Protein AF-A0A4Q6FNH4-F1 (afdb_monomer)

pLDDT: mean 79.13, std 19.64, range [36.25, 96.81]

Secondary structure (DSSP, 8-state):
-HHHHHHHHHHHHHHHTGGGG---S---S-S-HHHHHHHHHHHHHHHHHHHHHHHHHHHHHHHHHHHHHHHH-GGGHHHHHHHHHHHHHHHHHHHHHHHHHHHHHHTT-

Solvent-accessible surface area (backbone atoms only — not comparable to full-atom values): 6141 Å² total; per-residue (Å²): 110,72,70,62,54,56,50,49,53,52,51,48,56,60,57,62,52,60,72,70,76,70,78,72,99,75,79,87,76,91,82,60,70,72,62,52,45,54,52,40,54,52,51,23,51,50,39,32,50,56,27,42,54,58,30,52,59,51,44,53,52,53,51,50,53,50,52,55,50,27,74,75,37,64,89,43,40,78,73,46,48,61,59,48,51,54,52,44,52,61,42,44,51,50,34,52,53,18,43,52,52,18,45,62,52,51,75,74,101

Structure (mmCIF, N/CA/C/O backbone):
data_AF-A0A4Q6FNH4-F1
#
_entry.id   AF-A0A4Q6FNH4-F1
#
loop_
_atom_site.group_PDB
_atom_site.id
_atom_site.type_symbol
_atom_site.label_atom_id
_atom_site.label_alt_id
_atom_site.label_comp_id
_atom_site.label_asym_id
_atom_site.label_entity_id
_atom_site.label_seq_id
_atom_site.pdbx_PDB_ins_code
_atom_site.Cartn_x
_atom_site.Cartn_y
_atom_site.Cartn_z
_atom_site.occupancy
_atom_site.B_iso_or_equiv
_atom_site.auth_seq_id
_atom_site.auth_comp_id
_atom_site.auth_asym_id
_atom_site.auth_atom_id
_atom_site.pdbx_PDB_model_num
ATOM 1 N N . MET A 1 1 ? 34.679 10.311 8.701 1.00 51.97 1 MET A N 1
ATOM 2 C CA . MET A 1 1 ? 35.145 10.626 7.328 1.00 51.97 1 MET A CA 1
ATOM 3 C C . MET A 1 1 ? 34.648 9.633 6.274 1.00 51.97 1 MET A C 1
ATOM 5 O O . MET A 1 1 ? 34.007 10.074 5.333 1.00 51.97 1 MET A O 1
ATOM 9 N N . LYS A 1 2 ? 34.814 8.310 6.448 1.00 51.22 2 LYS A N 1
ATOM 10 C CA . LYS A 1 2 ? 34.381 7.289 5.461 1.00 51.22 2 LYS A CA 1
ATOM 11 C C . LYS A 1 2 ? 32.879 7.322 5.102 1.00 51.22 2 LYS A C 1
ATOM 13 O O . LYS A 1 2 ? 32.524 7.172 3.942 1.00 51.22 2 LYS A O 1
ATOM 18 N N . ARG A 1 3 ? 32.000 7.598 6.078 1.00 52.22 3 ARG A N 1
ATOM 19 C CA . ARG A 1 3 ? 30.537 7.700 5.870 1.00 52.22 3 ARG A CA 1
ATOM 20 C C . ARG A 1 3 ? 30.091 8.952 5.101 1.00 52.22 3 ARG A C 1
ATOM 22 O O . ARG A 1 3 ? 29.118 8.883 4.370 1.00 52.22 3 ARG A O 1
ATOM 29 N N . SER A 1 4 ? 30.816 10.065 5.238 1.00 52.06 4 SER A N 1
ATOM 30 C CA . SER A 1 4 ? 30.522 11.319 4.518 1.00 52.06 4 SER A CA 1
ATOM 31 C C . SER A 1 4 ? 30.982 11.245 3.053 1.00 52.06 4 SER A C 1
ATOM 33 O O . SER A 1 4 ? 30.291 11.698 2.143 1.00 52.06 4 SER A O 1
ATOM 35 N N . MET A 1 5 ? 32.101 10.555 2.814 1.00 56.97 5 MET A N 1
ATOM 36 C CA . MET A 1 5 ? 32.625 10.296 1.472 1.00 56.97 5 MET A CA 1
ATOM 37 C C . MET A 1 5 ? 31.757 9.298 0.686 1.00 56.97 5 MET A C 1
ATOM 39 O O . MET A 1 5 ? 31.515 9.516 -0.496 1.00 56.97 5 MET A O 1
ATOM 43 N N . ALA A 1 6 ? 31.209 8.270 1.350 1.00 59.62 6 ALA A N 1
ATOM 44 C CA . ALA A 1 6 ? 30.255 7.335 0.741 1.00 59.62 6 ALA A CA 1
ATOM 45 C C . ALA A 1 6 ? 28.910 7.996 0.374 1.00 59.62 6 ALA A C 1
ATOM 47 O O . ALA A 1 6 ? 28.299 7.649 -0.635 1.00 59.62 6 ALA A O 1
ATOM 48 N N . LEU A 1 7 ? 28.460 8.975 1.168 1.00 59.25 7 LEU A N 1
ATOM 49 C CA . LEU A 1 7 ? 27.245 9.743 0.882 1.00 59.25 7 LEU A CA 1
ATOM 50 C C . LEU A 1 7 ? 27.438 10.693 -0.311 1.00 59.25 7 LEU A C 1
ATOM 52 O O . LEU A 1 7 ? 26.545 10.824 -1.143 1.00 59.25 7 LEU A O 1
ATOM 56 N N . SER A 1 8 ? 28.624 11.303 -0.434 1.00 59.16 8 SER A N 1
ATOM 57 C CA . SER A 1 8 ? 28.965 12.161 -1.579 1.00 59.16 8 SER A CA 1
ATOM 58 C C . SER A 1 8 ? 29.111 11.371 -2.878 1.00 59.16 8 SER A C 1
ATOM 60 O O . SER A 1 8 ? 28.62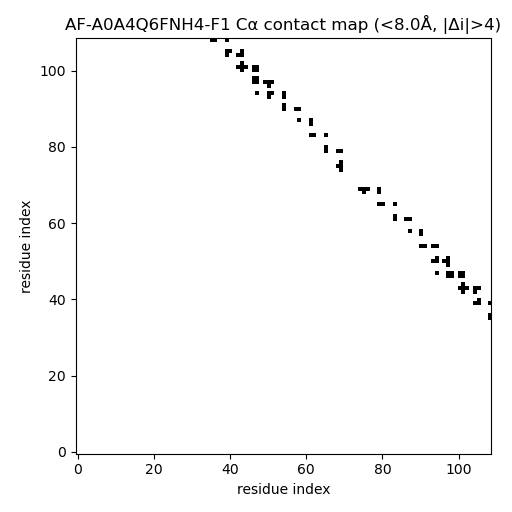9 11.822 -3.911 1.00 59.16 8 SER A O 1
ATOM 62 N N . SER A 1 9 ? 29.712 10.177 -2.851 1.00 58.50 9 SER A N 1
ATOM 63 C CA . SER A 1 9 ? 29.809 9.340 -4.055 1.00 58.50 9 SER A CA 1
ATOM 64 C C . SER A 1 9 ? 28.443 8.830 -4.520 1.00 58.50 9 SER A C 1
ATOM 66 O O . SER A 1 9 ? 28.197 8.761 -5.721 1.00 58.50 9 SER A O 1
ATOM 68 N N . ALA A 1 10 ? 27.535 8.521 -3.587 1.00 62.50 10 ALA A N 1
ATOM 69 C CA . ALA A 1 10 ? 26.158 8.161 -3.917 1.00 62.50 10 ALA A CA 1
ATOM 70 C C . ALA A 1 10 ? 25.392 9.349 -4.526 1.00 62.50 10 ALA A C 1
ATOM 72 O O . ALA A 1 10 ? 24.709 9.183 -5.532 1.00 62.50 10 ALA A O 1
ATOM 73 N N . ALA A 1 11 ? 25.561 10.558 -3.978 1.00 62.03 11 ALA A N 1
ATOM 74 C CA . ALA A 1 11 ? 24.955 11.772 -4.524 1.00 62.03 11 ALA A CA 1
ATOM 75 C C . ALA A 1 11 ? 25.484 12.115 -5.928 1.00 62.03 11 ALA A C 1
ATOM 77 O O . ALA A 1 11 ? 24.701 12.456 -6.809 1.00 62.03 11 ALA A O 1
ATOM 78 N N 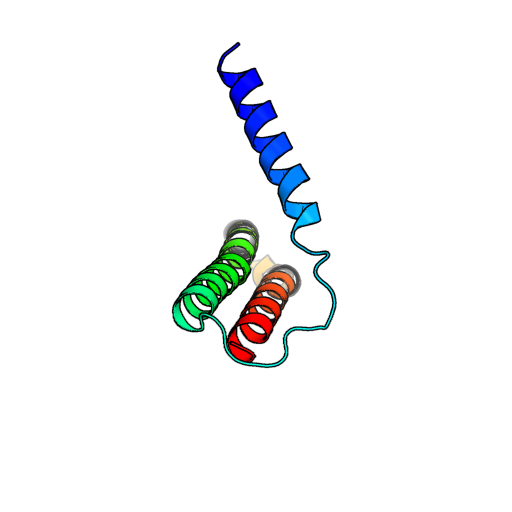. VAL A 1 12 ? 26.791 11.964 -6.170 1.00 63.53 12 VAL A N 1
ATOM 79 C CA . VAL A 1 12 ? 27.389 12.172 -7.498 1.00 63.53 12 VAL A CA 1
ATOM 80 C C . VAL A 1 12 ? 26.869 11.142 -8.502 1.00 63.53 12 VAL A C 1
ATOM 82 O O . VAL A 1 12 ? 26.479 11.536 -9.592 1.00 63.53 12 VAL A O 1
ATOM 85 N N . ALA A 1 13 ? 26.760 9.861 -8.132 1.00 62.53 13 ALA A N 1
ATOM 86 C CA . ALA A 1 13 ? 26.205 8.827 -9.011 1.00 62.53 13 ALA A CA 1
ATOM 87 C C . ALA A 1 13 ? 24.722 9.067 -9.373 1.00 62.53 13 ALA A C 1
ATOM 89 O O . ALA A 1 13 ? 24.302 8.793 -10.500 1.00 62.53 13 ALA A O 1
ATOM 90 N N . VAL A 1 14 ? 23.935 9.620 -8.442 1.00 66.69 14 VAL A N 1
ATOM 91 C CA . VAL A 1 14 ? 22.535 10.029 -8.673 1.00 66.69 14 VAL A CA 1
ATOM 92 C C . VAL A 1 14 ? 22.449 11.277 -9.563 1.00 66.69 14 VAL A C 1
ATOM 94 O O . VAL A 1 14 ? 21.560 11.387 -10.401 1.00 66.69 14 VAL A O 1
ATOM 97 N N . LEU A 1 15 ? 23.393 12.213 -9.441 1.00 61.72 15 LEU A N 1
ATOM 98 C CA . LEU A 1 15 ? 23.430 13.407 -10.289 1.00 61.72 15 LEU A CA 1
ATOM 99 C C . LEU A 1 15 ? 23.907 13.081 -11.713 1.00 61.72 15 LEU A C 1
ATOM 101 O O . LEU A 1 15 ? 23.313 13.554 -12.680 1.00 61.72 15 LEU A O 1
ATOM 105 N N . THR A 1 16 ? 24.906 12.211 -11.875 1.00 61.78 16 THR A N 1
ATOM 106 C CA . THR A 1 16 ? 25.417 11.792 -13.194 1.00 61.78 16 THR A CA 1
ATOM 107 C C . THR A 1 16 ? 24.485 10.837 -13.938 1.00 61.78 16 THR A C 1
ATOM 109 O O . THR A 1 16 ? 24.698 10.577 -15.114 1.00 61.78 16 THR A O 1
ATOM 112 N N . SER A 1 17 ? 23.444 10.304 -13.297 1.00 57.47 17 SER A N 1
ATOM 113 C CA . SER A 1 17 ? 22.429 9.491 -13.983 1.00 57.47 17 SER A CA 1
ATOM 114 C C . SER A 1 17 ? 21.372 10.342 -14.695 1.00 57.47 17 SER A C 1
ATOM 116 O O .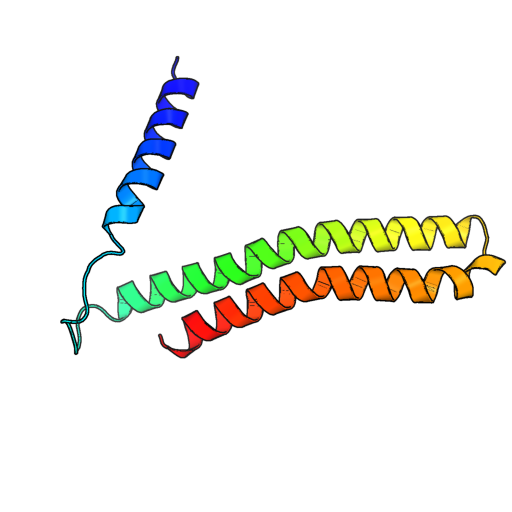 SER A 1 17 ? 20.725 9.851 -15.614 1.00 57.47 17 SER A O 1
ATOM 118 N N . SER A 1 18 ? 21.249 11.636 -14.371 1.00 56.66 18 SER A N 1
ATOM 119 C CA . SER A 1 18 ? 20.333 12.544 -15.080 1.00 56.66 18 SER A CA 1
ATOM 120 C C . SER A 1 18 ? 20.811 12.915 -16.493 1.00 56.66 18 SER A C 1
ATOM 122 O O . SER A 1 18 ? 19.986 13.126 -17.378 1.00 56.66 18 SER A O 1
ATOM 124 N N . VAL A 1 19 ? 22.126 12.887 -16.754 1.00 56.00 19 VAL A N 1
ATOM 125 C CA . VAL A 1 19 ? 22.692 13.120 -18.100 1.00 56.00 19 VAL A CA 1
ATOM 126 C C . VAL A 1 19 ? 22.543 11.924 -19.052 1.00 56.00 19 VAL A C 1
ATOM 128 O O . VAL A 1 19 ? 22.754 12.078 -20.250 1.00 56.00 19 VAL A O 1
ATOM 131 N N . ALA A 1 20 ? 22.120 10.752 -18.561 1.00 53.00 20 ALA A N 1
ATOM 132 C CA . ALA A 1 20 ? 21.829 9.580 -19.393 1.00 53.00 20 ALA A CA 1
ATOM 133 C C . ALA A 1 20 ? 20.409 9.590 -20.004 1.00 53.00 20 ALA A C 1
ATOM 135 O O . ALA A 1 20 ? 20.137 8.819 -20.919 1.00 53.00 20 ALA A O 1
ATOM 136 N N . PHE A 1 21 ? 19.509 10.471 -19.545 1.00 54.44 21 PHE A N 1
ATOM 137 C CA . PHE A 1 21 ? 18.122 10.567 -20.035 1.00 54.44 21 PHE A CA 1
ATOM 138 C C . PHE A 1 21 ? 17.913 11.611 -21.148 1.00 54.44 21 PHE A C 1
ATOM 140 O O . PHE A 1 21 ? 16.777 11.889 -21.520 1.00 54.44 21 PHE A O 1
ATOM 147 N N . ALA A 1 22 ? 18.990 12.177 -21.701 1.00 52.03 22 ALA A N 1
ATOM 148 C CA . ALA A 1 22 ? 18.937 13.192 -22.758 1.00 52.03 22 ALA A CA 1
ATOM 149 C C . ALA A 1 22 ? 19.349 12.672 -24.154 1.00 52.03 22 ALA A C 1
ATOM 151 O O . ALA A 1 22 ? 19.719 13.470 -25.013 1.00 52.03 22 ALA A O 1
ATOM 152 N N . GLN A 1 23 ? 19.309 11.357 -24.408 1.00 43.75 23 GLN A N 1
ATOM 153 C CA . GLN A 1 23 ? 19.590 10.821 -25.745 1.00 43.75 23 GLN A CA 1
ATOM 154 C C . GLN A 1 23 ? 18.311 10.777 -26.595 1.00 43.75 23 GLN A C 1
ATOM 156 O O . GLN A 1 23 ? 17.475 9.884 -26.484 1.00 43.75 23 GLN A O 1
ATOM 161 N N . ASP A 1 24 ? 18.197 11.815 -27.414 1.00 36.25 24 ASP A N 1
ATOM 162 C CA . ASP A 1 24 ? 17.166 12.131 -28.396 1.00 36.25 24 ASP A CA 1
ATOM 163 C C . ASP A 1 24 ? 16.900 11.007 -29.430 1.00 36.25 24 ASP A C 1
ATOM 165 O O . ASP A 1 24 ? 17.822 10.403 -29.978 1.00 36.25 24 ASP A O 1
ATOM 169 N N . ALA A 1 25 ? 15.610 10.727 -29.641 1.00 43.25 25 ALA A N 1
ATOM 170 C CA . ALA A 1 25 ? 14.854 10.332 -30.843 1.00 43.25 25 ALA A CA 1
ATOM 171 C C . ALA A 1 25 ? 15.482 9.666 -32.108 1.00 43.25 25 ALA A C 1
ATOM 173 O O . ALA A 1 25 ? 14.788 9.611 -33.123 1.00 43.25 25 ALA A O 1
ATOM 174 N N . ALA A 1 26 ? 16.701 9.112 -32.119 1.00 36.53 26 ALA A N 1
ATOM 175 C CA . ALA A 1 26 ? 17.360 8.701 -33.377 1.00 36.53 26 ALA A CA 1
ATOM 176 C C . ALA A 1 26 ? 17.954 7.277 -33.442 1.00 36.53 26 ALA A C 1
ATOM 178 O O . ALA A 1 26 ? 18.834 7.027 -34.262 1.00 36.53 26 ALA A O 1
ATOM 179 N N . VAL A 1 27 ? 17.470 6.308 -32.656 1.00 39.88 27 VAL A N 1
ATOM 180 C CA . VAL A 1 27 ? 17.773 4.880 -32.910 1.00 39.88 27 VAL A CA 1
ATOM 181 C C . VAL A 1 27 ? 16.481 4.075 -32.947 1.00 39.88 27 VAL A C 1
ATOM 183 O O . VAL A 1 27 ? 16.111 3.357 -32.021 1.00 39.88 27 VAL A O 1
ATOM 186 N N . ALA A 1 28 ? 15.771 4.221 -34.061 1.00 39.94 28 ALA A N 1
ATOM 187 C CA . ALA A 1 28 ? 14.830 3.212 -34.504 1.00 39.94 28 ALA A CA 1
ATOM 188 C C . ALA A 1 28 ? 15.622 1.950 -34.894 1.00 39.94 28 ALA A C 1
ATOM 190 O O . ALA A 1 28 ? 16.399 1.976 -35.843 1.00 39.94 28 ALA A O 1
ATOM 191 N N . GLY A 1 29 ? 15.396 0.848 -34.175 1.00 46.03 29 GLY A N 1
ATOM 192 C CA . GLY A 1 29 ? 15.749 -0.499 -34.629 1.00 46.03 29 GLY A CA 1
ATOM 193 C C . GLY A 1 29 ? 16.972 -1.139 -33.965 1.00 46.03 29 GLY A C 1
ATOM 194 O O . GLY A 1 29 ? 18.108 -0.775 -34.231 1.00 46.03 29 GLY A O 1
ATOM 195 N N . GLN A 1 30 ? 16.690 -2.186 -33.181 1.00 45.72 30 GLN A N 1
ATOM 196 C CA . GLN A 1 30 ? 17.550 -3.353 -32.930 1.00 45.72 30 GLN A CA 1
ATOM 197 C C . GLN A 1 30 ? 18.987 -3.088 -32.448 1.00 45.72 30 GLN A C 1
ATOM 199 O O . GLN A 1 30 ? 19.952 -3.178 -33.199 1.00 45.72 30 GLN A O 1
ATOM 204 N N . GLY A 1 31 ? 19.143 -2.943 -31.132 1.00 37.38 31 GLY A N 1
ATOM 205 C CA . GLY A 1 31 ? 20.427 -3.138 -30.463 1.00 37.38 31 GLY A CA 1
ATOM 206 C C . GLY A 1 31 ? 20.222 -3.556 -29.008 1.00 37.38 31 GLY A C 1
ATOM 207 O O . GLY A 1 31 ? 19.831 -2.736 -28.190 1.00 37.38 31 GLY A O 1
ATOM 208 N N . ASN A 1 32 ? 20.514 -4.821 -28.679 1.00 45.75 32 ASN A N 1
ATOM 209 C CA . ASN A 1 32 ? 20.580 -5.369 -27.309 1.00 45.75 32 ASN A CA 1
ATOM 210 C C . ASN A 1 32 ? 19.259 -5.624 -26.529 1.00 45.75 32 ASN A C 1
ATOM 212 O O . ASN A 1 32 ? 19.156 -5.341 -25.333 1.00 45.75 32 ASN A O 1
ATOM 216 N N . GLN A 1 33 ? 18.291 -6.306 -27.152 1.00 52.41 33 GLN A N 1
ATOM 217 C CA . 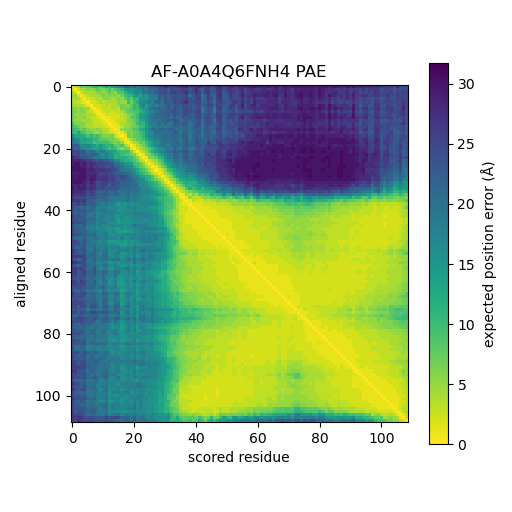GLN A 1 33 ? 16.994 -6.669 -26.540 1.00 52.41 33 GLN A CA 1
ATOM 218 C C . GLN A 1 33 ? 17.086 -7.514 -25.247 1.00 52.41 33 GLN A C 1
ATOM 220 O O . GLN A 1 33 ? 16.192 -7.445 -24.409 1.00 52.41 33 GLN A O 1
ATOM 225 N N . ALA A 1 34 ? 18.164 -8.280 -25.033 1.00 52.84 34 ALA A N 1
ATOM 226 C CA . ALA A 1 34 ? 18.329 -9.095 -23.821 1.00 52.84 34 ALA A CA 1
ATOM 227 C C . ALA A 1 34 ? 18.724 -8.269 -22.579 1.00 52.84 34 ALA A C 1
ATOM 229 O O . ALA A 1 34 ? 18.249 -8.539 -21.477 1.00 52.84 34 ALA A O 1
ATOM 230 N N . VAL A 1 35 ? 19.564 -7.239 -22.751 1.00 54.62 35 VAL A N 1
ATOM 231 C CA . VAL A 1 35 ? 19.953 -6.333 -21.653 1.00 54.62 35 VAL A CA 1
ATOM 232 C C . VAL A 1 35 ? 18.846 -5.308 -21.395 1.00 54.62 35 VAL A C 1
ATOM 234 O O . VAL A 1 35 ? 18.534 -5.030 -20.239 1.00 54.62 35 VAL A O 1
ATOM 237 N N . GLY A 1 36 ? 18.196 -4.811 -22.454 1.00 64.25 36 GLY A N 1
ATOM 238 C CA . GLY A 1 36 ? 17.034 -3.925 -22.345 1.00 64.25 36 GLY A CA 1
ATOM 239 C C . GLY A 1 36 ? 15.864 -4.580 -21.608 1.00 64.25 36 GLY A C 1
ATOM 240 O O . GLY A 1 36 ? 15.368 -4.015 -20.636 1.00 64.25 36 GLY A O 1
ATOM 241 N N . GLY A 1 37 ? 15.489 -5.809 -21.982 1.00 74.69 37 GLY A N 1
ATOM 242 C CA . GLY A 1 37 ? 14.392 -6.537 -21.334 1.00 74.69 37 GLY A CA 1
ATOM 243 C C . GLY A 1 37 ? 14.643 -6.834 -19.851 1.00 74.69 37 GLY A C 1
ATOM 244 O O . GLY A 1 37 ? 13.746 -6.672 -19.025 1.00 74.69 37 GLY A O 1
ATOM 245 N N . GLY A 1 38 ? 15.880 -7.194 -19.482 1.00 81.12 38 GLY A N 1
ATOM 246 C CA . GLY A 1 38 ? 16.252 -7.420 -18.081 1.00 81.12 38 GLY A CA 1
ATOM 247 C C . GLY A 1 38 ? 16.147 -6.156 -17.219 1.00 81.12 38 GLY A C 1
ATOM 248 O O . GLY A 1 38 ? 15.607 -6.200 -16.114 1.00 81.12 38 GLY A O 1
ATOM 249 N N . LEU A 1 39 ? 16.608 -5.011 -17.733 1.00 84.19 39 LEU A N 1
ATOM 250 C CA . LEU A 1 39 ? 16.502 -3.726 -17.034 1.00 84.19 39 LEU A CA 1
ATOM 251 C C . LEU A 1 39 ? 15.049 -3.246 -16.920 1.00 84.19 39 LEU A C 1
ATOM 253 O O . LEU A 1 39 ? 14.667 -2.718 -15.876 1.00 84.19 39 LEU A O 1
ATOM 257 N N . VAL A 1 40 ? 14.224 -3.483 -17.945 1.00 86.50 40 VAL A N 1
ATOM 258 C CA . VAL A 1 40 ? 12.782 -3.200 -17.900 1.00 86.50 40 VAL A CA 1
ATOM 259 C C . VAL A 1 40 ? 12.096 -4.037 -16.818 1.00 86.50 40 VAL A C 1
ATOM 261 O O . VAL A 1 40 ? 11.347 -3.482 -16.014 1.00 86.50 40 VAL A O 1
ATOM 264 N N . ALA A 1 41 ? 12.380 -5.340 -16.735 1.00 87.44 41 ALA A N 1
ATOM 265 C CA . ALA A 1 41 ? 11.801 -6.205 -15.707 1.00 87.44 41 ALA A CA 1
ATOM 266 C C . ALA A 1 41 ? 12.159 -5.737 -14.284 1.00 87.44 41 ALA A C 1
ATOM 268 O O . ALA A 1 41 ? 11.292 -5.691 -13.409 1.00 87.44 41 ALA A O 1
ATOM 269 N N . ILE A 1 42 ? 13.412 -5.324 -14.061 1.00 90.44 42 ILE A N 1
ATOM 270 C CA . ILE A 1 42 ? 13.850 -4.755 -12.777 1.00 90.44 42 ILE A CA 1
ATOM 271 C C . ILE A 1 42 ? 13.124 -3.432 -12.494 1.00 90.44 42 ILE A C 1
ATOM 273 O O . ILE A 1 42 ? 12.627 -3.237 -11.386 1.00 90.44 42 ILE A O 1
ATOM 277 N N . GLY A 1 43 ? 13.013 -2.542 -13.484 1.00 90.06 43 GLY A N 1
ATOM 278 C CA . GLY A 1 43 ? 12.291 -1.274 -13.346 1.00 90.06 43 GLY A CA 1
ATOM 279 C C . GLY A 1 43 ? 10.814 -1.467 -12.985 1.00 90.06 43 GLY A C 1
ATOM 280 O O . GLY A 1 43 ? 10.318 -0.819 -12.064 1.00 90.06 43 GLY A O 1
ATOM 281 N N . ALA A 1 44 ? 10.131 -2.406 -13.647 1.00 91.25 44 ALA A N 1
ATOM 282 C CA . ALA A 1 44 ? 8.740 -2.747 -13.359 1.00 91.25 44 ALA A CA 1
ATOM 283 C C . ALA A 1 44 ? 8.572 -3.335 -11.947 1.00 91.25 44 ALA A C 1
ATOM 285 O O . ALA A 1 44 ? 7.690 -2.901 -11.205 1.00 91.25 44 ALA A O 1
ATOM 286 N N . ALA A 1 45 ? 9.448 -4.264 -11.544 1.00 91.81 45 ALA A N 1
ATOM 287 C CA . ALA A 1 45 ? 9.423 -4.867 -10.212 1.00 91.81 45 ALA A CA 1
ATOM 288 C C . ALA A 1 45 ? 9.665 -3.838 -9.096 1.00 91.81 45 ALA A C 1
ATOM 290 O O . ALA A 1 45 ? 8.981 -3.863 -8.072 1.00 91.81 45 ALA A O 1
ATOM 291 N N . LEU A 1 46 ? 10.601 -2.904 -9.296 1.00 93.44 46 LEU A N 1
ATOM 292 C CA . LEU A 1 46 ? 10.871 -1.831 -8.338 1.00 93.44 46 LEU A CA 1
ATOM 293 C C . LEU A 1 46 ? 9.704 -0.843 -8.237 1.00 93.44 46 LEU A C 1
ATOM 295 O O . LEU A 1 46 ? 9.351 -0.452 -7.127 1.00 93.44 46 LEU A O 1
ATOM 299 N N . ALA A 1 47 ? 9.079 -0.468 -9.357 1.00 91.81 47 ALA A N 1
ATOM 300 C CA . ALA A 1 47 ? 7.953 0.466 -9.362 1.00 91.81 47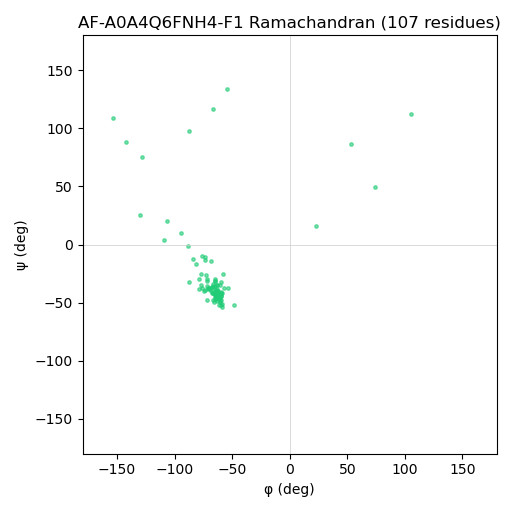 ALA A CA 1
ATOM 301 C C . ALA A 1 47 ? 6.776 -0.045 -8.512 1.00 91.81 47 ALA A C 1
ATOM 303 O O . ALA A 1 47 ? 6.311 0.660 -7.613 1.00 91.81 47 ALA A O 1
ATOM 304 N N . ILE A 1 48 ? 6.334 -1.288 -8.738 1.00 94.69 48 ILE A N 1
ATOM 305 C CA . ILE A 1 48 ? 5.245 -1.876 -7.947 1.00 94.69 48 ILE A CA 1
ATOM 306 C C . ILE A 1 48 ? 5.695 -2.251 -6.532 1.00 94.69 48 ILE A C 1
ATOM 308 O O . ILE A 1 48 ? 4.959 -2.020 -5.576 1.00 94.69 48 ILE A O 1
ATOM 312 N N . GLY A 1 49 ? 6.914 -2.776 -6.369 1.00 93.38 49 GLY A N 1
ATOM 313 C CA . GLY A 1 49 ? 7.436 -3.203 -5.072 1.00 93.38 49 GLY A CA 1
ATOM 314 C C . GLY A 1 49 ? 7.551 -2.047 -4.080 1.00 93.38 49 GLY A C 1
ATOM 315 O O . GLY A 1 49 ? 7.100 -2.160 -2.941 1.00 93.38 49 GLY A O 1
ATOM 316 N N . LEU A 1 50 ? 8.085 -0.901 -4.513 1.00 93.25 50 LEU A N 1
ATOM 317 C CA . LEU A 1 50 ? 8.195 0.287 -3.664 1.00 93.25 50 LEU A CA 1
ATOM 318 C C . LEU A 1 50 ? 6.826 0.906 -3.351 1.00 93.25 50 LEU A C 1
ATOM 320 O O . LEU A 1 50 ? 6.601 1.338 -2.219 1.00 93.25 50 LEU A O 1
ATOM 324 N N . ALA A 1 51 ? 5.897 0.912 -4.311 1.00 92.94 51 ALA A N 1
ATOM 325 C CA . ALA A 1 51 ? 4.527 1.364 -4.072 1.00 92.94 51 ALA A CA 1
ATOM 326 C C . ALA A 1 51 ? 3.809 0.481 -3.032 1.00 92.94 51 ALA A C 1
ATOM 328 O O . ALA A 1 51 ? 3.189 1.000 -2.100 1.00 92.94 51 ALA A O 1
ATOM 329 N N . ALA A 1 52 ? 3.960 -0.844 -3.138 1.00 93.69 52 ALA A N 1
ATOM 330 C CA . ALA A 1 52 ? 3.368 -1.810 -2.217 1.00 93.69 52 ALA A CA 1
ATOM 331 C C . ALA A 1 52 ? 3.925 -1.690 -0.788 1.00 93.69 52 ALA A C 1
ATOM 333 O O . ALA A 1 52 ? 3.170 -1.824 0.177 1.00 93.69 52 ALA A O 1
ATOM 334 N N . LEU A 1 53 ? 5.218 -1.381 -0.626 1.00 93.88 53 LEU A N 1
ATOM 335 C CA . LEU A 1 53 ? 5.811 -1.152 0.697 1.00 93.88 53 LEU A CA 1
ATOM 336 C C . LEU A 1 53 ? 5.124 0.009 1.429 1.00 93.88 53 LEU A C 1
ATOM 338 O O . LEU A 1 53 ? 4.733 -0.137 2.583 1.00 93.88 53 LEU A O 1
ATOM 342 N N . GLY A 1 54 ? 4.919 1.146 0.762 1.00 89.50 54 GLY A N 1
ATOM 343 C CA . GLY A 1 54 ? 4.210 2.278 1.368 1.00 89.50 54 GLY A CA 1
ATOM 344 C C . GLY A 1 54 ? 2.749 1.954 1.702 1.00 89.50 54 GLY A C 1
ATOM 345 O O . GLY A 1 54 ? 2.283 2.263 2.802 1.00 89.50 54 GLY A O 1
ATOM 346 N N . GLY A 1 55 ? 2.047 1.295 0.772 1.00 92.50 55 GLY A N 1
ATOM 347 C CA . GLY A 1 55 ? 0.636 0.931 0.921 1.00 92.50 55 GLY A CA 1
ATOM 348 C C . GLY A 1 55 ? 0.385 -0.007 2.101 1.00 92.50 55 GLY A C 1
ATOM 349 O O . GLY A 1 55 ? -0.397 0.309 2.997 1.00 92.50 55 GLY A O 1
ATOM 350 N N . THR A 1 56 ? 1.127 -1.113 2.163 1.00 92.88 56 THR A N 1
ATOM 351 C CA . THR A 1 56 ? 0.962 -2.143 3.203 1.00 92.88 56 THR A CA 1
ATOM 352 C C . THR A 1 56 ? 1.257 -1.629 4.611 1.00 92.88 56 THR A C 1
ATOM 354 O O . THR A 1 56 ? 0.527 -1.961 5.548 1.00 92.88 56 THR A O 1
ATOM 357 N N . LEU A 1 57 ? 2.265 -0.761 4.777 1.00 94.50 57 LEU A N 1
ATOM 358 C CA . LEU A 1 57 ? 2.541 -0.112 6.063 1.00 94.50 57 LEU A CA 1
ATOM 359 C C . LEU A 1 57 ? 1.381 0.792 6.506 1.00 94.50 57 LEU A C 1
ATOM 361 O O . LEU A 1 57 ? 1.007 0.780 7.679 1.00 94.50 57 LEU A O 1
ATOM 365 N N . GLY A 1 58 ? 0.800 1.569 5.589 1.00 93.12 58 GLY A N 1
ATOM 366 C CA . GLY A 1 58 ? -0.351 2.422 5.887 1.00 93.12 58 GLY A CA 1
ATOM 367 C C . GLY A 1 58 ? -1.602 1.610 6.229 1.00 93.12 58 GLY A C 1
ATOM 368 O O . GLY A 1 58 ? -2.251 1.862 7.246 1.00 93.12 58 GLY A O 1
ATOM 369 N N . GLN A 1 59 ? -1.911 0.604 5.410 1.00 95.75 59 GLN A N 1
ATOM 370 C CA . GLN A 1 59 ? -3.100 -0.236 5.561 1.00 95.75 59 GLN A CA 1
ATOM 371 C C . GLN A 1 59 ? -3.068 -1.049 6.853 1.00 95.75 59 GLN A C 1
ATOM 373 O O . GLN A 1 59 ? -4.069 -1.089 7.564 1.00 95.75 59 GLN A O 1
ATOM 378 N N . GLY A 1 60 ? -1.916 -1.633 7.204 1.00 95.00 60 GLY A N 1
ATOM 379 C CA . GLY A 1 60 ? -1.763 -2.391 8.446 1.00 95.00 60 GLY A CA 1
ATOM 380 C C . GLY A 1 60 ? -2.043 -1.539 9.686 1.00 95.00 60 GLY A C 1
ATOM 381 O O . GLY A 1 60 ? -2.761 -1.971 10.584 1.00 95.00 60 GLY A O 1
ATOM 382 N N . ARG A 1 61 ? -1.552 -0.293 9.714 1.00 95.56 61 ARG A N 1
ATOM 383 C CA . ARG A 1 61 ? -1.807 0.625 10.838 1.00 95.56 61 ARG A CA 1
ATOM 384 C C . ARG A 1 61 ? -3.249 1.119 10.884 1.00 95.56 61 ARG A C 1
ATOM 386 O O . ARG A 1 61 ? -3.801 1.244 11.974 1.00 95.56 61 ARG A O 1
ATOM 393 N N . ALA A 1 62 ? -3.858 1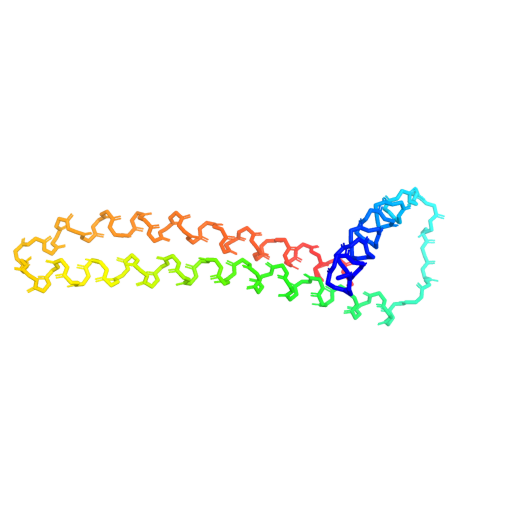.393 9.731 1.00 95.38 62 ALA A N 1
ATOM 394 C CA . ALA A 1 62 ? -5.266 1.776 9.660 1.00 95.38 62 ALA A CA 1
ATOM 395 C C . ALA A 1 62 ? -6.180 0.643 10.159 1.00 95.38 62 ALA A C 1
ATOM 397 O O . ALA A 1 62 ? -7.092 0.893 10.947 1.00 95.38 62 ALA A O 1
ATOM 398 N N . ALA A 1 63 ? -5.895 -0.599 9.755 1.00 95.56 63 ALA A N 1
ATOM 399 C CA . ALA A 1 63 ? -6.623 -1.781 10.202 1.00 95.56 63 ALA A CA 1
ATOM 400 C C . ALA A 1 63 ? -6.460 -2.021 11.711 1.00 95.56 63 ALA A C 1
ATOM 402 O O . ALA A 1 63 ? -7.456 -2.212 12.402 1.00 95.56 63 ALA A O 1
ATOM 403 N N . ASP A 1 64 ? -5.236 -1.948 12.242 1.00 96.81 64 ASP A N 1
ATOM 404 C CA . ASP A 1 64 ? -4.975 -2.112 13.679 1.00 96.81 64 ASP A CA 1
ATOM 405 C C . ASP A 1 64 ? -5.707 -1.053 14.522 1.00 96.81 64 ASP A C 1
ATOM 407 O O . ASP A 1 64 ? -6.391 -1.375 15.496 1.00 96.81 64 ASP A O 1
ATOM 411 N N . ALA A 1 65 ? -5.661 0.216 14.100 1.00 95.81 65 ALA A N 1
ATOM 412 C CA . ALA A 1 65 ? -6.376 1.299 14.770 1.00 95.81 65 ALA A CA 1
ATOM 413 C C . ALA A 1 65 ? -7.901 1.092 14.757 1.00 95.81 65 ALA A C 1
ATOM 415 O O . ALA A 1 65 ? -8.561 1.309 15.777 1.00 95.81 65 ALA A O 1
ATOM 416 N N . ALA A 1 66 ? -8.461 0.645 13.628 1.00 96.19 66 ALA A N 1
ATOM 417 C CA . ALA A 1 66 ? -9.885 0.356 13.509 1.00 96.19 66 ALA A CA 1
ATOM 418 C C . ALA A 1 66 ? -10.300 -0.828 14.397 1.00 96.19 66 ALA A C 1
ATOM 420 O O . ALA A 1 66 ? -11.236 -0.703 15.187 1.00 96.19 66 ALA A O 1
ATOM 421 N N . LEU A 1 67 ? -9.576 -1.948 14.330 1.00 95.88 67 LEU A N 1
ATOM 422 C CA . LEU A 1 67 ? -9.868 -3.155 15.108 1.00 95.88 67 LEU A CA 1
ATOM 423 C C . LEU A 1 67 ? -9.725 -2.915 16.614 1.00 95.88 67 LEU A C 1
ATOM 425 O O . LEU A 1 67 ? -10.599 -3.314 17.380 1.00 95.88 67 LEU A O 1
ATOM 429 N N . SER A 1 68 ? -8.678 -2.209 17.046 1.00 96.62 68 SER A N 1
ATOM 430 C CA . SER A 1 68 ? -8.487 -1.830 18.451 1.00 96.62 68 SER A CA 1
ATOM 431 C C . SER A 1 68 ? -9.587 -0.882 18.944 1.00 96.62 68 SER A C 1
ATOM 433 O O . SER A 1 68 ? -10.094 -1.029 20.060 1.00 96.62 68 SER A O 1
ATOM 435 N N . GLY A 1 69 ? -10.020 0.058 18.097 1.00 95.25 69 GLY A N 1
ATOM 436 C CA . GLY A 1 69 ? -11.157 0.934 18.378 1.00 95.25 69 GLY A CA 1
ATOM 437 C C . GLY A 1 69 ? -12.462 0.158 18.578 1.00 95.25 69 GLY A C 1
ATOM 438 O O . GLY A 1 69 ? -13.169 0.391 19.559 1.00 95.25 69 GLY A O 1
ATOM 439 N N . ILE A 1 70 ? -12.742 -0.808 17.701 1.00 96.81 70 ILE A N 1
ATOM 440 C CA . ILE A 1 70 ? -13.926 -1.677 17.781 1.00 96.81 70 ILE A CA 1
ATOM 441 C C . ILE A 1 70 ? -13.855 -2.595 19.004 1.00 96.81 70 ILE A C 1
ATOM 443 O O . ILE A 1 70 ? -14.844 -2.743 19.715 1.00 96.81 70 ILE A O 1
ATOM 447 N N . ALA A 1 71 ? -12.686 -3.163 19.309 1.00 96.50 71 ALA A N 1
ATOM 448 C CA . ALA A 1 71 ? -12.500 -4.011 20.485 1.00 96.50 71 ALA A CA 1
ATOM 449 C C . ALA A 1 71 ? -12.779 -3.259 21.799 1.00 96.50 71 ALA A C 1
ATOM 451 O O . ALA A 1 71 ? -13.313 -3.836 22.744 1.00 96.50 71 ALA A O 1
ATOM 452 N N . ARG A 1 72 ? -12.448 -1.961 21.860 1.00 96.75 72 ARG A N 1
ATOM 453 C CA . ARG A 1 72 ? -12.724 -1.096 23.020 1.00 96.75 72 ARG A CA 1
ATOM 454 C C . ARG A 1 72 ? -14.169 -0.605 23.081 1.00 96.75 72 ARG A C 1
ATOM 456 O O . ARG A 1 72 ? -14.666 -0.346 24.174 1.00 96.75 72 ARG A O 1
ATOM 463 N N . ASN A 1 73 ? -14.829 -0.445 21.936 1.00 95.94 73 ASN A N 1
ATOM 464 C CA . ASN A 1 73 ? -16.228 -0.037 21.855 1.00 95.94 73 ASN A CA 1
ATOM 465 C C . ASN A 1 73 ? -16.953 -0.769 20.708 1.00 95.94 73 ASN A C 1
ATOM 467 O O . ASN A 1 73 ? -17.042 -0.234 19.598 1.00 95.94 73 ASN A O 1
ATOM 471 N N . PRO A 1 74 ? -17.517 -1.962 20.974 1.00 94.62 74 PRO A N 1
ATOM 472 C CA . PRO A 1 74 ? -18.154 -2.784 19.944 1.00 94.62 74 PRO A CA 1
ATOM 473 C C . PRO A 1 74 ? -19.326 -2.088 19.242 1.00 94.62 74 PRO A C 1
ATOM 475 O O . PRO A 1 74 ? -19.533 -2.267 18.046 1.00 94.62 74 PRO A O 1
ATOM 478 N N . THR A 1 75 ? -20.056 -1.225 19.953 1.00 95.62 75 THR A N 1
ATOM 479 C CA . THR A 1 75 ? -21.199 -0.470 19.413 1.00 95.62 75 THR A CA 1
ATOM 480 C C . THR A 1 75 ? -20.779 0.586 18.380 1.00 95.62 75 THR A C 1
ATOM 482 O O . THR A 1 75 ? -21.616 1.116 17.653 1.00 95.62 75 THR A O 1
ATOM 485 N N . ALA A 1 76 ? -19.487 0.921 18.294 1.00 93.81 76 ALA A N 1
ATOM 486 C CA . ALA A 1 76 ? -18.960 1.854 17.303 1.00 93.81 76 ALA A CA 1
ATOM 487 C C . ALA A 1 76 ? -18.561 1.186 15.973 1.00 93.81 76 ALA A C 1
ATOM 489 O O . ALA A 1 76 ? -18.152 1.907 15.065 1.00 93.81 76 ALA A O 1
ATOM 490 N N . ALA A 1 77 ? -18.694 -0.141 15.831 1.00 94.25 77 ALA A N 1
ATOM 491 C CA . ALA A 1 77 ? -18.279 -0.887 14.638 1.00 94.25 77 ALA A CA 1
ATOM 492 C C . ALA A 1 77 ? -18.774 -0.263 13.324 1.00 94.25 77 ALA A C 1
ATOM 494 O O . ALA A 1 77 ? -17.961 0.084 12.465 1.00 94.25 77 ALA A O 1
ATOM 495 N N . ASP A 1 78 ? -20.076 0.001 13.216 1.00 95.62 78 ASP A N 1
ATOM 496 C CA . ASP A 1 78 ? -20.672 0.570 12.000 1.00 95.62 78 ASP A CA 1
ATOM 497 C C . ASP A 1 78 ? -20.166 1.989 11.702 1.00 95.62 78 ASP A C 1
ATOM 499 O O . ASP A 1 78 ? -20.017 2.389 10.548 1.00 95.62 78 ASP A O 1
ATOM 503 N N . LYS A 1 79 ? -19.849 2.758 12.750 1.00 95.19 79 LYS A N 1
ATOM 504 C CA . LYS A 1 79 ? -19.334 4.129 12.626 1.00 95.19 79 LYS A CA 1
ATOM 505 C C . LYS A 1 79 ? -17.856 4.165 12.236 1.00 95.19 79 LYS A C 1
ATOM 507 O O . LYS A 1 79 ? -17.413 5.158 11.666 1.00 95.19 79 LYS A O 1
ATOM 512 N N . VAL A 1 80 ? -17.100 3.110 12.543 1.00 96.31 80 VAL A N 1
ATOM 513 C CA . VAL A 1 80 ? -15.675 2.968 12.199 1.00 96.31 80 VAL A CA 1
ATOM 514 C C . VAL A 1 80 ? -15.495 2.358 10.808 1.00 96.31 80 VAL A C 1
ATOM 516 O O . VAL A 1 80 ? -14.551 2.717 10.107 1.00 96.31 80 VAL A O 1
ATOM 519 N N . PHE A 1 81 ? -16.405 1.482 10.376 1.00 94.38 81 PHE A N 1
ATOM 520 C CA . PHE A 1 81 ? -16.268 0.746 9.121 1.00 94.38 81 PHE A CA 1
ATOM 521 C C . PHE A 1 81 ? -16.162 1.660 7.891 1.00 94.38 81 PHE A C 1
ATOM 523 O O . PHE A 1 81 ? -15.203 1.562 7.129 1.00 94.38 81 PHE A O 1
ATOM 530 N N . THR A 1 82 ? -17.093 2.601 7.719 1.00 95.94 82 THR A N 1
ATOM 531 C CA . THR A 1 82 ? -17.087 3.525 6.572 1.00 95.94 82 THR A CA 1
ATOM 532 C C . THR A 1 82 ? -15.803 4.364 6.474 1.00 95.94 82 THR A C 1
ATOM 534 O O . THR A 1 82 ? -15.153 4.319 5.427 1.00 95.94 82 THR A O 1
ATOM 537 N N . PRO A 1 83 ? -15.371 5.106 7.517 1.00 95.44 83 PRO A N 1
ATOM 538 C CA . PRO A 1 83 ? -14.127 5.870 7.439 1.00 95.44 83 PRO A CA 1
ATOM 539 C C . PRO A 1 83 ? -12.885 4.979 7.289 1.00 95.44 83 PRO A C 1
ATOM 541 O O . PRO A 1 83 ? -11.944 5.386 6.610 1.00 95.44 83 PRO A O 1
ATOM 544 N N . MET A 1 84 ? -12.883 3.761 7.848 1.00 96.12 84 MET A N 1
ATOM 545 C CA . MET A 1 84 ? -11.807 2.788 7.634 1.00 96.12 84 MET A CA 1
ATOM 546 C C . MET A 1 84 ? -11.683 2.418 6.151 1.00 96.12 84 MET A C 1
ATOM 548 O O . MET A 1 84 ? -10.587 2.493 5.602 1.00 96.12 84 MET A O 1
ATOM 552 N N . ILE A 1 85 ? -12.786 2.067 5.483 1.00 95.50 85 ILE A N 1
ATOM 553 C CA . ILE A 1 85 ? -12.765 1.719 4.054 1.00 95.50 85 ILE A CA 1
ATOM 554 C C . ILE A 1 85 ? -12.329 2.911 3.198 1.00 95.50 85 ILE A C 1
ATOM 556 O O . ILE A 1 85 ? -11.535 2.729 2.278 1.00 95.50 85 ILE A O 1
ATOM 560 N N . ILE A 1 86 ? -12.771 4.132 3.518 1.00 95.06 86 ILE A N 1
ATOM 561 C CA . ILE A 1 86 ? -12.327 5.342 2.809 1.00 95.06 86 ILE A CA 1
ATOM 562 C C . ILE A 1 86 ? -10.810 5.527 2.958 1.00 95.06 86 ILE A C 1
ATOM 564 O O . ILE A 1 86 ? -10.120 5.752 1.966 1.00 95.06 86 ILE A O 1
ATOM 568 N N . ALA A 1 87 ? -10.270 5.385 4.172 1.00 94.44 87 ALA A N 1
ATOM 569 C CA . ALA A 1 87 ? -8.832 5.487 4.406 1.00 94.44 87 ALA A CA 1
ATOM 570 C C . ALA A 1 87 ? -8.047 4.406 3.642 1.00 94.44 87 ALA A C 1
ATOM 572 O O . ALA A 1 87 ? -7.049 4.717 2.993 1.00 94.44 87 ALA A O 1
ATOM 573 N N . LEU A 1 88 ? -8.518 3.155 3.670 1.00 95.12 88 LEU A N 1
ATOM 574 C CA . LEU A 1 88 ? -7.898 2.049 2.936 1.00 95.12 88 LEU A CA 1
ATOM 575 C C . LEU A 1 88 ? -7.935 2.279 1.420 1.00 95.12 88 LEU A C 1
ATOM 577 O O . LEU A 1 88 ? -6.925 2.057 0.761 1.00 95.12 88 LEU A O 1
ATOM 581 N N . ALA A 1 89 ? -9.046 2.780 0.876 1.00 94.50 89 ALA A N 1
ATOM 582 C CA . ALA A 1 89 ? -9.180 3.079 -0.548 1.00 94.50 89 ALA A CA 1
ATOM 583 C C . ALA A 1 89 ? -8.231 4.200 -1.008 1.00 94.50 89 ALA A C 1
ATOM 585 O O . ALA A 1 89 ? -7.646 4.113 -2.087 1.00 94.50 89 ALA A O 1
ATOM 586 N N . LEU A 1 90 ? -8.034 5.236 -0.184 1.00 91.81 90 LEU A N 1
ATOM 587 C CA . LEU A 1 90 ? -7.079 6.308 -0.484 1.00 91.81 90 LEU A CA 1
ATOM 588 C C . LEU A 1 90 ? -5.629 5.811 -0.473 1.00 91.81 90 LEU A C 1
ATOM 590 O O . LEU A 1 90 ? -4.829 6.254 -1.294 1.00 91.81 90 LEU A O 1
ATOM 594 N N . ILE A 1 91 ? -5.289 4.882 0.424 1.00 93.44 91 ILE A N 1
ATOM 595 C CA . ILE A 1 91 ? -3.963 4.252 0.435 1.00 93.44 91 ILE A CA 1
ATOM 596 C C . ILE A 1 91 ? -3.790 3.344 -0.792 1.00 93.44 91 ILE A C 1
ATOM 598 O O . ILE A 1 91 ? -2.726 3.343 -1.410 1.00 93.44 91 ILE A O 1
ATOM 602 N N . GLU A 1 92 ? -4.841 2.628 -1.191 1.00 93.56 92 GLU A N 1
ATOM 603 C CA . GLU A 1 92 ? -4.811 1.720 -2.343 1.00 93.56 92 GLU A CA 1
ATOM 604 C C . GLU A 1 92 ? -4.592 2.455 -3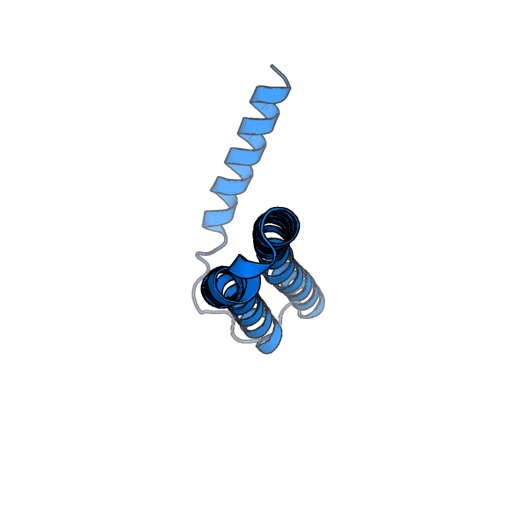.675 1.00 93.56 92 GLU A C 1
ATOM 606 O O . GLU A 1 92 ? -3.950 1.919 -4.579 1.00 93.56 92 GLU A O 1
ATOM 611 N N . PHE A 1 93 ? -5.033 3.713 -3.799 1.00 92.06 93 PHE A N 1
ATOM 612 C CA . PHE A 1 93 ? -4.777 4.527 -4.995 1.00 92.06 93 PHE A CA 1
ATOM 613 C C . PHE A 1 93 ? -3.281 4.593 -5.350 1.00 92.06 93 PHE A C 1
ATOM 615 O O . PHE A 1 93 ? -2.918 4.509 -6.524 1.00 92.06 93 PHE A O 1
ATOM 622 N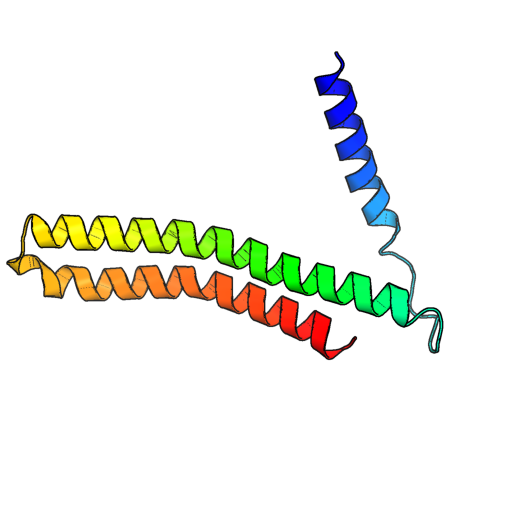 N . GLN A 1 94 ? -2.400 4.657 -4.346 1.00 90.75 94 GLN A N 1
ATOM 623 C CA . GLN A 1 94 ? -0.953 4.641 -4.562 1.00 90.75 94 GLN A CA 1
ATOM 624 C C . GLN A 1 94 ? -0.462 3.312 -5.158 1.00 90.75 94 GLN A C 1
ATOM 626 O O . GLN A 1 94 ? 0.389 3.309 -6.051 1.00 90.75 94 GLN A O 1
ATOM 631 N N . ALA A 1 95 ? -0.995 2.179 -4.693 1.00 92.94 95 ALA A N 1
ATOM 632 C CA . ALA A 1 95 ? -0.635 0.865 -5.223 1.00 92.94 95 ALA A CA 1
ATOM 633 C C . ALA A 1 95 ? -1.067 0.724 -6.691 1.00 92.94 95 ALA A C 1
ATOM 635 O O . ALA A 1 95 ? -0.291 0.251 -7.524 1.00 92.94 95 ALA A O 1
ATOM 636 N N . ILE A 1 96 ? -2.258 1.229 -7.031 1.00 94.56 96 ILE A N 1
ATOM 637 C CA . ILE A 1 96 ? -2.760 1.246 -8.411 1.00 94.56 96 ILE A CA 1
ATOM 638 C C . ILE A 1 96 ? -1.862 2.106 -9.309 1.00 94.56 96 ILE A C 1
ATOM 640 O O . ILE A 1 96 ? -1.538 1.685 -10.418 1.00 94.56 96 ILE A O 1
ATOM 644 N N . MET A 1 97 ? -1.400 3.274 -8.848 1.00 93.19 97 MET A N 1
ATOM 645 C CA . MET A 1 97 ? -0.466 4.096 -9.631 1.00 93.19 97 MET A CA 1
ATOM 646 C C . MET A 1 97 ? 0.863 3.371 -9.885 1.00 93.19 97 MET A C 1
ATOM 648 O O . MET A 1 97 ? 1.352 3.368 -11.016 1.00 93.19 97 MET A O 1
ATOM 652 N N . GLY A 1 98 ? 1.412 2.689 -8.874 1.00 93.62 98 GLY A N 1
ATOM 653 C CA . GLY A 1 98 ? 2.604 1.848 -9.034 1.00 93.62 98 GLY A CA 1
ATOM 654 C C . GLY A 1 98 ? 2.401 0.713 -10.042 1.00 93.62 98 GLY A C 1
ATOM 655 O O . GLY A 1 98 ? 3.270 0.466 -10.880 1.00 93.62 98 GLY A O 1
ATOM 656 N N . PHE A 1 99 ? 1.232 0.067 -10.015 1.00 94.00 99 PHE A N 1
ATOM 657 C CA . PHE A 1 99 ? 0.875 -0.993 -10.960 1.00 94.00 99 PHE A CA 1
ATOM 658 C C . PHE A 1 99 ? 0.760 -0.468 -12.389 1.00 94.00 99 PHE A C 1
ATOM 660 O O . PHE A 1 99 ? 1.315 -1.073 -13.303 1.00 94.00 99 PHE A O 1
ATOM 667 N N . ILE A 1 100 ? 0.098 0.674 -12.591 1.00 95.19 100 ILE A N 1
ATOM 668 C CA . ILE A 1 100 ? -0.034 1.292 -13.914 1.00 95.19 100 ILE A CA 1
ATOM 669 C C . ILE A 1 100 ? 1.344 1.622 -14.487 1.00 95.19 100 ILE A C 1
ATOM 671 O O . ILE A 1 100 ? 1.606 1.318 -15.646 1.00 95.19 100 ILE A O 1
ATOM 675 N N . ILE A 1 101 ? 2.249 2.192 -13.688 1.00 91.56 101 ILE A N 1
ATOM 676 C CA . ILE A 1 101 ? 3.614 2.501 -14.136 1.00 91.56 101 ILE A CA 1
ATOM 677 C C . ILE A 1 101 ? 4.365 1.216 -14.508 1.00 91.56 101 ILE A C 1
ATOM 679 O O . ILE A 1 101 ? 4.931 1.135 -15.598 1.00 91.56 101 ILE A O 1
ATOM 683 N N . ALA A 1 102 ? 4.333 0.195 -13.646 1.00 92.31 102 ALA A N 1
ATOM 684 C CA . ALA A 1 102 ? 4.970 -1.093 -13.917 1.00 92.31 102 ALA A CA 1
ATOM 685 C C . ALA A 1 102 ? 4.418 -1.749 -15.195 1.00 92.31 102 ALA A C 1
ATOM 687 O O . ALA A 1 102 ? 5.185 -2.241 -16.023 1.00 92.31 102 ALA A O 1
ATOM 688 N N . TYR A 1 103 ? 3.098 -1.692 -15.390 1.00 92.06 103 TYR A N 1
ATOM 689 C CA . TYR A 1 103 ? 2.429 -2.194 -16.583 1.00 92.06 103 TYR A CA 1
ATOM 690 C C . TYR A 1 103 ? 2.838 -1.415 -17.834 1.00 92.06 103 TYR A C 1
ATOM 692 O O . TYR A 1 103 ? 3.201 -2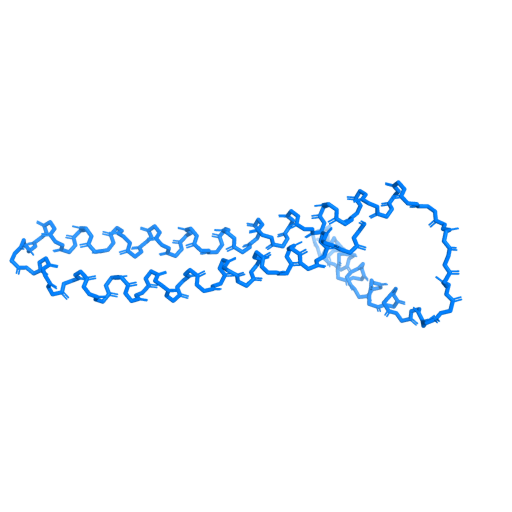.025 -18.831 1.00 92.06 103 TYR A O 1
ATOM 700 N N . LEU A 1 104 ? 2.848 -0.080 -17.796 1.00 90.19 104 LEU A N 1
ATOM 701 C CA . LEU A 1 104 ? 3.223 0.751 -18.945 1.00 90.19 104 LEU A CA 1
ATOM 702 C C . LEU A 1 104 ? 4.678 0.547 -19.378 1.00 90.19 104 LEU A C 1
ATOM 704 O O . LEU A 1 104 ? 4.966 0.614 -20.575 1.00 90.19 104 LEU A O 1
ATOM 708 N N . ILE A 1 105 ? 5.575 0.308 -18.419 1.00 85.69 105 ILE A N 1
ATOM 709 C CA . ILE A 1 105 ? 6.986 0.008 -18.676 1.00 85.69 105 ILE A CA 1
ATOM 710 C C . ILE A 1 105 ? 7.124 -1.398 -19.270 1.00 85.69 105 ILE A C 1
ATOM 712 O O . ILE A 1 105 ? 7.776 -1.566 -20.296 1.00 85.69 105 ILE A O 1
ATOM 716 N N . SER A 1 106 ? 6.473 -2.402 -18.674 1.00 84.19 106 SER A N 1
ATOM 717 C CA . SER A 1 106 ? 6.566 -3.790 -19.139 1.00 84.19 106 SER A CA 1
ATOM 718 C C . SER A 1 106 ? 5.825 -4.051 -20.452 1.00 84.19 106 SER A C 1
ATOM 720 O O . SER A 1 106 ? 6.224 -4.937 -21.197 1.00 84.19 106 SER A O 1
ATOM 722 N N . ALA A 1 107 ? 4.748 -3.322 -20.747 1.00 79.19 107 ALA A N 1
ATOM 723 C CA . ALA A 1 107 ? 3.915 -3.547 -21.929 1.00 79.19 107 ALA A CA 1
ATOM 724 C C . ALA A 1 107 ? 4.572 -3.088 -23.242 1.00 79.19 107 ALA A C 1
ATOM 726 O O . ALA A 1 107 ? 4.069 -3.405 -24.317 1.00 79.19 107 ALA A O 1
ATOM 727 N N . ARG A 1 108 ? 5.659 -2.309 -23.166 1.00 63.38 108 ARG A N 1
ATOM 728 C CA . ARG A 1 108 ? 6.410 -1.803 -24.328 1.00 63.38 108 ARG A CA 1
ATOM 729 C C . ARG A 1 108 ? 7.788 -2.449 -24.506 1.00 63.38 108 ARG A C 1
ATOM 731 O O . ARG A 1 108 ? 8.535 -2.006 -25.377 1.00 63.38 108 ARG A O 1
ATOM 738 N N . ALA A 1 109 ? 8.118 -3.423 -23.663 1.00 62.75 109 ALA A N 1
ATOM 739 C CA . ALA A 1 109 ? 9.406 -4.110 -23.626 1.00 62.75 109 ALA A CA 1
ATOM 740 C C . ALA A 1 109 ? 9.476 -5.295 -24.591 1.00 62.75 109 ALA A C 1
ATOM 742 O O . ALA A 1 109 ? 8.420 -5.925 -24.823 1.00 62.75 109 ALA A O 1
#

Foldseek 3Di:
DVVVVVVVVVVVVVVVVVVVPPDDDPDDDDDDPPVLLVVLLVVLCCLLVVLVVQLVVQLVVLVVVLVVVCVVPVVCNVVSVVVSVVSNVVSVVSNVVSNVVSCVSNVVD

Radius of gyration: 21.67 Å; Cα contacts (8 Å, |Δi|>4): 50; chains: 1; bounding box: 56×22×58 Å

Sequence (109 aa):
MKRSMALSSAAVAVLTSSVAFAQDAAVAGQGNQAVGGGLVAIGAALAIGLAALGGTLGQGRAADAALSGIARNPTAADKVFTPMIIALALIEFQAIMGFIIAYLISARA

Nearest PDB structures (foldseek):
  7njp-assembly1_R  TM=9.226E-01  e=5.760E-04  Mycolicibacterium smegmatis MC2 155
  7jg9-assembly1_8  TM=9.220E-01  e=7.272E-04  Mycolicibacterium smegmatis
  7njl-assembly1_R  TM=9.046E-01  e=8.661E-04  Mycolicibacterium smegmatis MC2 155
  8j0s-assembly1_5  TM=9.341E-01  e=1.463E-03  Mycobacterium tuberculosis
  4v1f-assembly1_A  TM=8.810E-01  e=1.032E-03  Mycolicibacterium phlei

Mean predicted aligned error: 12.64 Å